Protein AF-A0A4R3GZ87-F1 (afdb_monomer)

pLDDT: mean 73.17, std 16.67, range [43.47, 97.38]

Secondary structure (DSSP, 8-state):
--HHHHHHHHHHHHHHHHHHHHHHHHHHHHHHHH-------------------

Sequence (53 aa):
MNDTEQKASNGMIRYVLTIFVIGVILAVAYLTFFTPGEVETTPRASGVNESGR

Foldseek 3Di:
DDPVVVVVVVVVVVVVVVVVVVVVVVVVVCCVPVCPDPPPPPPPDDDPPPPDD

Mean predicted aligned error: 15.21 Å

Radius of gyration: 26.17 Å; Cα contacts (8 Å, |Δi|>4): 3; chains: 1; bounding box: 68×36×52 Å

Solvent-accessible surface area (backbone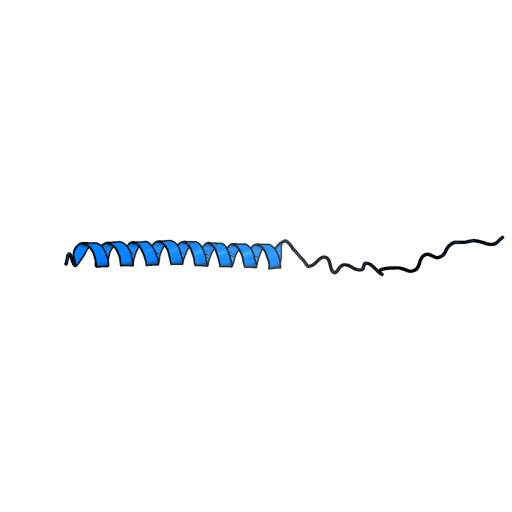 atoms only — not comparable to full-atom values): 3436 Å² total; per-residue (Å²): 13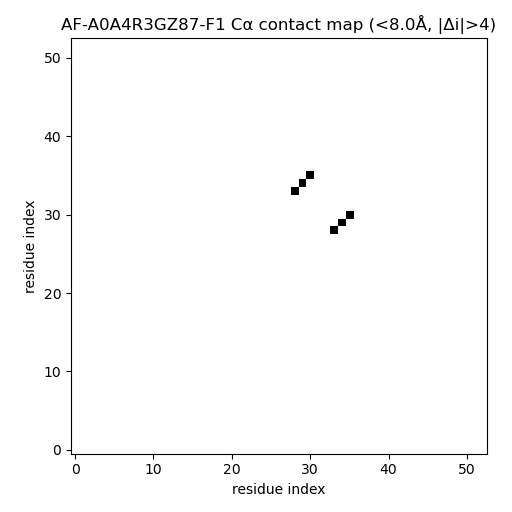4,64,71,65,56,58,56,51,52,54,53,52,52,53,51,52,50,51,53,50,52,53,51,50,53,52,51,51,51,43,45,66,72,74,45,67,75,79,70,76,84,61,83,79,75,77,88,75,77,87,78,85,133

Structure (mmCIF, N/CA/C/O backbone):
data_AF-A0A4R3GZ87-F1
#
_entry.id   AF-A0A4R3GZ87-F1
#
loop_
_atom_site.group_PDB
_atom_site.id
_atom_site.type_symbol
_atom_site.label_atom_id
_atom_site.label_alt_id
_atom_site.label_comp_id
_atom_site.label_asym_id
_atom_site.label_entity_id
_atom_site.label_seq_id
_atom_site.pdbx_PDB_ins_code
_at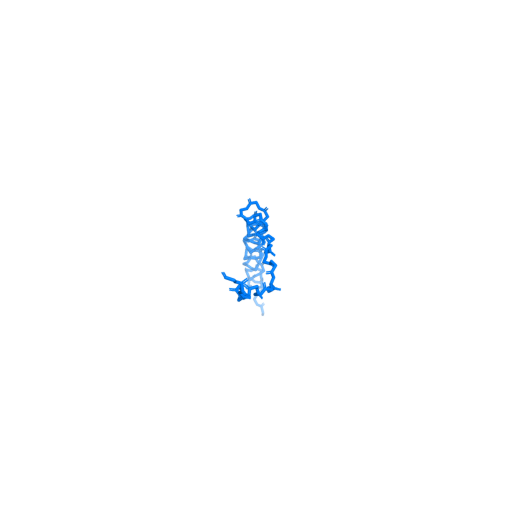om_site.Cartn_x
_atom_site.Cartn_y
_atom_site.Cartn_z
_atom_site.occupancy
_atom_site.B_iso_or_equiv
_atom_site.auth_seq_id
_atom_site.auth_comp_id
_atom_site.auth_asym_id
_atom_site.auth_atom_id
_atom_site.pdbx_PDB_model_num
ATOM 1 N N . MET A 1 1 ? -24.759 -1.549 26.228 1.00 43.47 1 MET A N 1
ATOM 2 C CA . MET A 1 1 ? -23.791 -1.636 25.115 1.00 43.47 1 MET A CA 1
ATOM 3 C C . MET A 1 1 ? -23.581 -0.225 24.610 1.00 43.47 1 MET A C 1
ATOM 5 O O . MET A 1 1 ? -24.561 0.471 24.409 1.00 43.47 1 MET A O 1
ATOM 9 N N . ASN A 1 2 ? -22.334 0.233 24.585 1.00 52.56 2 ASN A N 1
ATOM 10 C CA . ASN A 1 2 ? -21.972 1.637 24.423 1.00 52.56 2 ASN A CA 1
ATOM 11 C C . ASN A 1 2 ? -21.812 1.949 22.927 1.00 52.56 2 ASN A C 1
ATOM 13 O O . ASN A 1 2 ? -20.770 1.664 22.337 1.00 52.56 2 ASN A O 1
ATOM 17 N N . ASP A 1 3 ? -22.849 2.497 22.293 1.00 62.53 3 ASP A N 1
ATOM 18 C CA . ASP A 1 3 ? -22.858 2.836 20.858 1.00 62.53 3 ASP A CA 1
ATOM 19 C C . ASP A 1 3 ? -21.703 3.775 20.452 1.00 62.53 3 ASP A C 1
ATOM 21 O O . ASP A 1 3 ? -21.260 3.799 19.301 1.00 62.53 3 ASP A O 1
ATOM 25 N N . THR A 1 4 ? -21.158 4.506 21.426 1.00 62.19 4 THR A N 1
ATOM 26 C CA . THR A 1 4 ? -19.983 5.371 21.283 1.00 62.19 4 THR A CA 1
ATOM 27 C C . THR A 1 4 ? -18.708 4.581 20.971 1.00 62.19 4 THR A C 1
ATOM 29 O O . THR A 1 4 ? -17.908 5.021 20.146 1.00 62.19 4 THR A O 1
ATOM 32 N N . GLU A 1 5 ? -18.526 3.400 21.572 1.00 60.50 5 GLU A N 1
ATOM 33 C CA . GLU A 1 5 ? -17.334 2.563 21.369 1.00 60.50 5 GLU A CA 1
ATOM 34 C C . GLU A 1 5 ? -17.324 1.948 19.968 1.00 60.50 5 GLU A C 1
ATOM 36 O O . GLU A 1 5 ? -16.317 2.034 19.269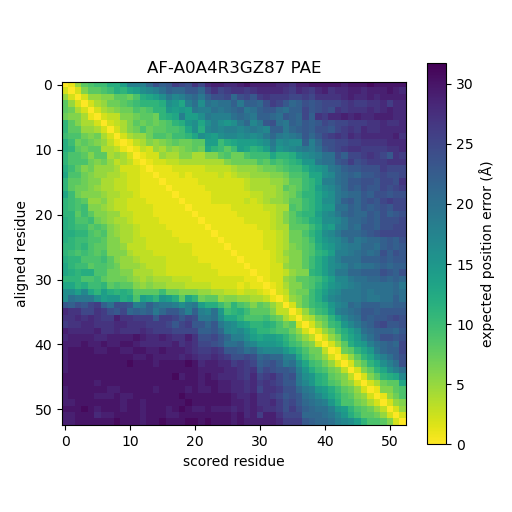 1.00 60.50 5 GLU A O 1
ATOM 41 N N . GLN A 1 6 ? -18.464 1.434 19.493 1.00 61.38 6 GLN A N 1
ATOM 42 C CA . GLN A 1 6 ? -18.562 0.907 18.126 1.00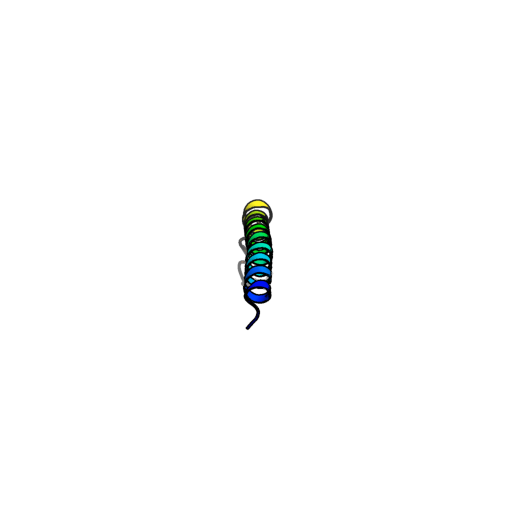 61.38 6 GLN A CA 1
ATOM 43 C C . GLN A 1 6 ? -18.317 1.992 17.072 1.00 61.38 6 GLN A C 1
ATOM 45 O O . GLN A 1 6 ? -17.636 1.745 16.075 1.00 61.38 6 GLN A O 1
ATOM 50 N N . LYS A 1 7 ? -18.825 3.212 17.288 1.00 60.66 7 LYS A N 1
ATOM 51 C CA . LYS A 1 7 ? -18.634 4.328 16.351 1.00 60.66 7 LYS A CA 1
ATOM 52 C C . LYS A 1 7 ? -17.176 4.803 16.305 1.00 60.66 7 LYS A C 1
ATOM 54 O O . LYS A 1 7 ? -16.676 5.110 15.222 1.00 60.66 7 LYS A O 1
ATOM 59 N N . ALA A 1 8 ? -16.486 4.810 17.446 1.00 62.88 8 ALA A N 1
ATOM 60 C CA . ALA A 1 8 ? -15.063 5.136 17.531 1.00 62.88 8 ALA A CA 1
ATOM 61 C C . ALA A 1 8 ? -14.180 4.051 16.884 1.00 62.88 8 ALA A C 1
ATOM 63 O O . ALA A 1 8 ? -13.300 4.371 16.081 1.00 62.88 8 ALA A O 1
ATOM 64 N N . SER A 1 9 ? -14.460 2.770 17.149 1.00 68.38 9 SER A N 1
ATOM 65 C CA . SER A 1 9 ? -13.731 1.648 16.544 1.00 68.38 9 SER A CA 1
ATOM 66 C C . SER A 1 9 ? -13.886 1.610 15.024 1.00 68.38 9 SER A C 1
ATOM 68 O O . SER A 1 9 ? -12.911 1.374 14.312 1.00 68.38 9 SER A O 1
ATOM 70 N N . ASN A 1 10 ? -15.078 1.906 14.501 1.00 70.62 10 ASN A N 1
ATOM 71 C CA . ASN A 1 10 ? -15.322 1.870 13.060 1.00 70.62 10 ASN A CA 1
ATOM 72 C C . ASN A 1 10 ? -14.576 2.996 12.312 1.00 70.62 10 ASN A C 1
ATOM 74 O O . ASN A 1 10 ? -14.047 2.791 11.219 1.00 70.62 10 ASN A O 1
ATOM 78 N N . GLY A 1 11 ? -14.460 4.179 12.929 1.00 76.12 11 GLY A N 1
ATOM 79 C CA . GLY A 1 11 ? -13.630 5.271 12.408 1.00 76.12 11 GLY A CA 1
ATOM 80 C C . GLY A 1 11 ? -12.139 4.917 12.385 1.00 76.12 11 GLY A C 1
ATOM 81 O O . GLY A 1 11 ? -11.458 5.166 11.389 1.00 76.12 11 GLY A O 1
ATOM 82 N N . MET A 1 12 ? -11.651 4.268 13.446 1.00 84.62 12 MET A N 1
ATOM 83 C CA . MET A 1 12 ? -10.256 3.839 13.559 1.00 84.62 12 MET A CA 1
ATOM 84 C C . MET A 1 12 ? -9.890 2.777 12.513 1.00 84.62 12 MET A C 1
ATOM 86 O O . MET A 1 12 ? -8.867 2.902 11.844 1.00 84.62 12 MET A O 1
ATOM 90 N N . ILE A 1 13 ? -10.751 1.775 12.308 1.00 87.81 13 ILE A N 1
ATOM 91 C CA . ILE A 1 13 ? -10.537 0.721 11.303 1.00 87.81 13 ILE A CA 1
ATOM 92 C C . ILE A 1 13 ? -10.460 1.324 9.899 1.00 87.81 13 ILE A C 1
ATOM 94 O O . ILE A 1 13 ? -9.565 0.989 9.123 1.00 87.81 13 ILE A O 1
ATOM 98 N N . ARG A 1 14 ? -11.357 2.261 9.574 1.00 88.31 14 ARG A N 1
ATOM 99 C CA . ARG A 1 14 ? -11.374 2.912 8.260 1.00 88.31 14 ARG A CA 1
ATOM 100 C C . ARG A 1 14 ? -10.102 3.719 8.001 1.00 88.31 14 ARG A C 1
ATOM 102 O O . ARG A 1 14 ? -9.581 3.696 6.887 1.00 88.31 14 ARG A O 1
ATOM 109 N N . TYR A 1 15 ? -9.582 4.393 9.025 1.00 89.50 15 TYR A N 1
ATOM 110 C CA . TYR A 1 15 ? -8.324 5.133 8.941 1.00 89.50 15 TYR A CA 1
ATOM 111 C C . TYR A 1 15 ? -7.127 4.209 8.676 1.00 89.50 15 TYR A C 1
ATOM 113 O O . TYR A 1 15 ? -6.362 4.440 7.740 1.00 89.50 15 TYR A O 1
ATOM 121 N N . VAL A 1 16 ? -7.017 3.113 9.433 1.00 91.94 16 VAL A N 1
ATOM 122 C CA . VAL A 1 16 ? -5.950 2.114 9.257 1.00 91.94 16 VAL A CA 1
ATOM 123 C C . VAL A 1 16 ? -6.009 1.478 7.868 1.00 91.94 16 VAL A C 1
ATOM 125 O O . VAL A 1 16 ? -4.987 1.402 7.189 1.00 91.94 16 VAL A O 1
ATOM 128 N N . LEU A 1 17 ? -7.202 1.088 7.406 1.00 94.62 17 LEU A N 1
ATOM 129 C CA . LEU A 1 17 ? -7.387 0.527 6.064 1.00 94.62 17 LEU A CA 1
ATOM 130 C C . LEU A 1 17 ? -6.979 1.512 4.968 1.00 94.62 17 LEU A C 1
ATOM 132 O O . LEU A 1 17 ? -6.371 1.112 3.981 1.00 94.62 17 LEU A O 1
ATOM 136 N N . THR A 1 18 ? -7.272 2.799 5.147 1.00 95.25 18 THR A N 1
ATOM 137 C CA . THR A 1 18 ? -6.914 3.830 4.164 1.00 95.25 18 THR A CA 1
ATOM 138 C C . THR A 1 18 ? -5.397 3.943 4.020 1.00 95.25 18 THR A C 1
ATOM 140 O O . THR A 1 18 ? -4.883 3.902 2.904 1.00 95.25 18 THR A O 1
ATOM 143 N N . ILE A 1 19 ? -4.665 4.015 5.135 1.00 95.81 19 ILE A N 1
ATOM 144 C CA . ILE A 1 19 ? -3.194 4.073 5.117 1.00 95.81 19 ILE A CA 1
ATOM 145 C C . ILE A 1 19 ? -2.605 2.782 4.545 1.00 95.81 19 ILE A C 1
ATOM 147 O O . ILE A 1 19 ? -1.664 2.837 3.754 1.00 95.81 19 ILE A O 1
ATOM 151 N N . PHE A 1 20 ? -3.174 1.629 4.900 1.00 96.44 20 PHE A N 1
ATOM 152 C CA . PHE A 1 20 ? -2.741 0.338 4.374 1.00 96.44 20 PHE A CA 1
ATOM 153 C C . PHE A 1 20 ? -2.860 0.280 2.846 1.00 96.44 20 PHE A C 1
ATOM 155 O O . PHE A 1 20 ? -1.900 -0.080 2.169 1.00 96.44 20 PHE A O 1
ATOM 162 N N . VAL A 1 21 ? -3.997 0.711 2.291 1.00 97.38 21 VAL A N 1
ATOM 163 C CA . VAL A 1 21 ? -4.211 0.770 0.837 1.00 97.38 21 VAL A CA 1
ATOM 164 C C . VAL A 1 21 ? -3.199 1.700 0.165 1.00 97.38 21 VAL A C 1
ATOM 166 O O . VAL A 1 21 ? -2.618 1.326 -0.851 1.00 97.38 21 VAL A O 1
ATOM 169 N N . ILE A 1 22 ? -2.932 2.876 0.742 1.00 97.19 22 ILE A N 1
ATOM 170 C CA . ILE A 1 22 ? -1.915 3.802 0.217 1.00 97.19 22 ILE A CA 1
ATOM 171 C C . ILE A 1 22 ? -0.530 3.139 0.212 1.00 97.19 22 ILE A C 1
ATOM 173 O O . ILE A 1 22 ? 0.177 3.209 -0.791 1.00 97.19 22 ILE A O 1
ATOM 177 N N . GLY A 1 23 ? -0.160 2.449 1.293 1.00 97.06 23 GLY A N 1
ATOM 178 C CA . GLY A 1 23 ? 1.106 1.720 1.385 1.00 97.06 23 GLY A CA 1
ATOM 179 C C . GLY A 1 23 ? 1.247 0.637 0.312 1.00 97.06 23 GLY A C 1
ATOM 180 O O . GLY A 1 23 ? 2.291 0.544 -0.328 1.00 97.06 23 GLY A O 1
ATOM 181 N N . VAL A 1 24 ? 0.183 -0.130 0.055 1.00 96.88 24 VAL A N 1
ATOM 182 C CA . VAL A 1 24 ? 0.165 -1.148 -1.009 1.00 96.88 24 VAL A CA 1
ATOM 183 C C . VAL A 1 24 ? 0.341 -0.511 -2.388 1.00 96.88 24 VAL A C 1
ATOM 185 O O . VAL A 1 24 ? 1.135 -1.006 -3.182 1.00 96.88 24 VAL A O 1
ATOM 188 N N . ILE A 1 25 ? -0.343 0.602 -2.672 1.00 96.31 25 ILE A N 1
ATOM 189 C CA . ILE A 1 25 ? -0.202 1.316 -3.951 1.00 96.31 25 ILE A CA 1
ATOM 190 C C . ILE A 1 25 ? 1.246 1.774 -4.155 1.00 96.31 25 ILE A C 1
ATOM 192 O O . ILE A 1 25 ? 1.802 1.575 -5.233 1.00 96.31 25 ILE A O 1
ATOM 196 N N . LEU A 1 26 ? 1.874 2.339 -3.120 1.00 94.88 26 LEU A N 1
ATOM 197 C CA . LEU A 1 26 ? 3.273 2.761 -3.184 1.00 94.88 26 LEU A CA 1
ATOM 198 C C . LEU A 1 26 ? 4.225 1.578 -3.376 1.00 94.88 26 LEU A C 1
ATOM 200 O O . LEU A 1 26 ? 5.159 1.684 -4.163 1.00 94.88 26 LEU A O 1
ATOM 204 N N . ALA A 1 27 ? 3.981 0.450 -2.705 1.00 91.88 27 ALA A N 1
ATOM 205 C CA . ALA A 1 27 ? 4.788 -0.756 -2.864 1.00 91.88 27 ALA A CA 1
ATOM 206 C C . ALA A 1 27 ? 4.693 -1.318 -4.290 1.00 91.88 27 ALA A C 1
ATOM 208 O O . ALA A 1 27 ? 5.716 -1.619 -4.899 1.00 91.88 27 ALA A O 1
ATOM 209 N N . VAL A 1 28 ? 3.482 -1.408 -4.851 1.00 92.12 28 VAL A N 1
ATOM 210 C CA . VAL A 1 28 ? 3.276 -1.856 -6.236 1.00 92.12 28 VAL A CA 1
ATOM 211 C C . VAL A 1 28 ? 3.943 -0.894 -7.213 1.00 92.12 28 VAL A C 1
ATOM 213 O O . VAL A 1 28 ? 4.675 -1.347 -8.085 1.00 92.12 28 VAL A O 1
ATOM 216 N N . ALA A 1 29 ? 3.755 0.417 -7.038 1.00 90.81 29 ALA A N 1
ATOM 217 C CA . ALA A 1 29 ? 4.410 1.422 -7.869 1.00 90.81 29 ALA A CA 1
ATOM 218 C C . ALA A 1 29 ? 5.941 1.307 -7.789 1.00 90.81 29 ALA A C 1
ATOM 220 O O . ALA A 1 29 ? 6.623 1.338 -8.810 1.00 90.81 29 ALA A O 1
ATOM 221 N N . TYR A 1 30 ? 6.495 1.124 -6.590 1.00 87.38 30 TYR A N 1
ATOM 222 C CA . TYR A 1 30 ? 7.928 0.921 -6.411 1.00 87.38 30 TYR A CA 1
ATOM 223 C C . TYR A 1 30 ? 8.413 -0.319 -7.167 1.00 87.38 30 TYR A C 1
ATOM 225 O O . TYR A 1 30 ? 9.345 -0.219 -7.954 1.00 87.38 30 TYR A O 1
ATOM 233 N N . LEU A 1 31 ? 7.745 -1.463 -7.015 1.00 86.62 31 LEU A N 1
ATOM 234 C CA . LEU A 1 31 ? 8.125 -2.681 -7.733 1.00 86.62 31 LEU A CA 1
ATOM 235 C C . LEU A 1 31 ? 8.015 -2.509 -9.254 1.00 86.62 31 LEU A C 1
ATOM 237 O O . LEU A 1 31 ? 8.909 -2.929 -9.977 1.00 86.62 31 LEU A O 1
ATOM 241 N N . THR A 1 32 ? 6.971 -1.849 -9.761 1.00 84.44 32 THR A N 1
ATOM 242 C CA . THR A 1 32 ? 6.783 -1.689 -11.211 1.00 84.44 32 THR A CA 1
ATOM 243 C C . THR A 1 32 ? 7.733 -0.676 -11.846 1.00 84.44 32 THR A C 1
ATOM 245 O O . THR A 1 32 ? 8.106 -0.848 -13.002 1.00 84.44 32 THR A O 1
ATOM 248 N N . PHE A 1 33 ? 8.100 0.393 -11.131 1.00 79.19 33 PHE A N 1
ATOM 249 C CA . PHE A 1 33 ? 8.942 1.468 -11.672 1.00 79.19 33 PHE A CA 1
ATOM 250 C C . PHE A 1 33 ? 10.428 1.328 -11.311 1.00 79.19 33 PHE A C 1
ATOM 252 O O . PHE A 1 33 ? 11.274 1.741 -12.099 1.00 79.19 33 PHE A O 1
ATOM 259 N N . PHE A 1 34 ? 10.757 0.761 -10.147 1.00 69.38 34 PHE A N 1
ATOM 260 C CA . PHE A 1 34 ? 12.134 0.633 -9.645 1.00 69.38 34 PHE A CA 1
ATOM 261 C C . PHE A 1 34 ? 12.683 -0.793 -9.685 1.00 69.38 34 PHE A C 1
ATOM 263 O O . PHE A 1 34 ? 13.895 -0.965 -9.580 1.00 69.38 34 PHE A O 1
ATOM 270 N N . THR A 1 35 ? 11.842 -1.808 -9.881 1.00 66.62 35 THR A N 1
ATOM 271 C CA . THR A 1 35 ? 12.285 -3.177 -10.172 1.00 66.62 35 THR A CA 1
ATOM 272 C C . THR A 1 35 ? 11.864 -3.534 -11.599 1.00 66.62 35 THR A C 1
ATOM 274 O O . THR A 1 35 ? 10.969 -4.361 -11.783 1.00 66.62 35 THR A O 1
ATOM 277 N N . PRO A 1 36 ? 12.455 -2.904 -12.644 1.00 58.31 36 PRO A N 1
ATOM 278 C CA . PRO A 1 36 ? 12.309 -3.438 -13.990 1.00 58.31 36 PRO A CA 1
ATOM 279 C C . PRO A 1 36 ? 12.862 -4.851 -13.899 1.00 58.31 36 PRO A C 1
ATOM 281 O O . PRO A 1 36 ? 14.026 -5.005 -13.542 1.00 58.31 36 PRO A O 1
ATOM 284 N N . GLY A 1 37 ? 11.995 -5.853 -14.064 1.00 63.31 37 GLY A N 1
ATOM 285 C CA . GLY A 1 37 ? 12.344 -7.236 -13.781 1.00 63.31 37 GLY A CA 1
ATOM 286 C C . GLY A 1 37 ? 13.71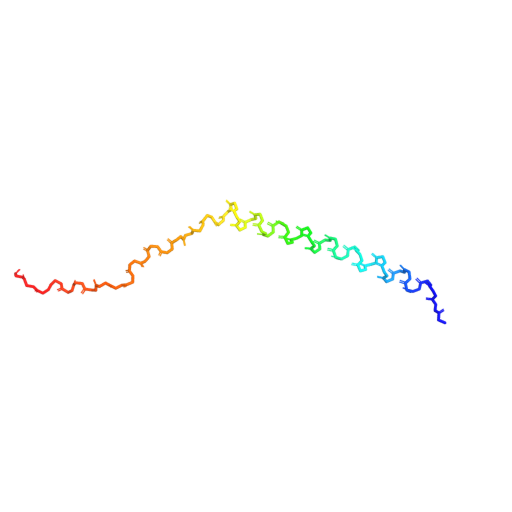6 -7.534 -14.363 1.00 63.31 37 GLY A C 1
ATOM 287 O O . GLY A 1 37 ? 13.880 -7.488 -15.584 1.00 63.31 37 GLY A O 1
ATOM 288 N N . GLU A 1 38 ? 14.697 -7.796 -13.495 1.00 62.41 38 GLU A N 1
ATOM 289 C CA . GLU A 1 38 ? 15.839 -8.594 -13.895 1.00 62.41 38 GLU A CA 1
ATOM 290 C C . GLU A 1 38 ? 15.218 -9.921 -14.308 1.00 62.41 38 GLU A C 1
ATOM 292 O O . GLU A 1 38 ? 14.934 -10.800 -13.497 1.00 62.41 38 GLU A O 1
ATOM 297 N N . VAL A 1 39 ? 14.876 -10.012 -15.591 1.00 62.84 39 VAL A N 1
ATOM 298 C CA . VAL A 1 39 ? 14.711 -11.283 -16.254 1.00 62.84 39 VAL A CA 1
ATOM 299 C C . VAL A 1 39 ? 16.048 -11.951 -16.024 1.00 62.84 39 VAL A C 1
ATOM 301 O O . VAL A 1 39 ? 17.054 -11.525 -16.585 1.00 62.84 39 VAL A O 1
ATOM 304 N N . GLU A 1 40 ? 16.086 -12.916 -15.108 1.00 58.03 40 GLU A N 1
ATOM 305 C CA . GLU A 1 40 ? 17.220 -13.806 -14.961 1.00 58.03 40 GLU A CA 1
ATOM 306 C C . GLU A 1 40 ? 17.425 -14.468 -16.327 1.00 58.03 40 GLU A C 1
ATOM 308 O O . GLU A 1 40 ? 16.942 -15.564 -16.602 1.00 58.03 40 GLU A O 1
ATOM 313 N N . THR A 1 41 ? 18.180 -13.823 -17.213 1.00 59.28 41 THR A N 1
ATOM 314 C CA . THR A 1 41 ? 18.886 -14.494 -18.290 1.00 59.28 41 THR A CA 1
ATOM 315 C C . THR A 1 41 ? 20.063 -15.185 -17.625 1.00 59.28 41 THR A C 1
ATOM 317 O O . THR A 1 41 ? 21.221 -14.867 -17.868 1.00 59.28 41 THR A O 1
ATOM 320 N N . THR A 1 42 ? 19.761 -16.109 -16.722 1.00 55.66 42 THR A N 1
ATOM 321 C CA . THR A 1 42 ? 20.667 -17.189 -16.406 1.00 55.66 42 THR A CA 1
ATOM 322 C C . THR A 1 42 ? 20.326 -18.266 -17.427 1.00 55.66 42 THR A C 1
ATOM 324 O O . THR A 1 42 ? 19.327 -18.967 -17.246 1.00 55.66 42 THR A O 1
ATOM 327 N N . PRO A 1 43 ? 21.110 -18.465 -18.506 1.00 52.91 43 PRO A N 1
ATOM 328 C CA . PRO A 1 43 ? 21.185 -19.793 -19.078 1.00 52.91 43 PRO A CA 1
ATOM 329 C C . PRO A 1 43 ? 21.772 -20.673 -17.975 1.00 52.91 43 PRO A C 1
ATOM 331 O O . PRO A 1 43 ? 22.979 -20.701 -17.728 1.00 52.91 43 PRO A O 1
ATOM 334 N N . ARG A 1 44 ? 20.889 -21.332 -17.226 1.00 57.84 44 ARG A N 1
ATOM 335 C CA . ARG A 1 44 ? 21.281 -22.292 -16.206 1.00 57.84 44 ARG A CA 1
ATOM 336 C C . ARG A 1 44 ? 21.875 -23.482 -16.944 1.00 57.84 44 ARG A C 1
ATOM 338 O O . ARG A 1 44 ? 21.147 -24.273 -17.525 1.00 57.84 44 ARG A O 1
ATOM 345 N N . ALA A 1 45 ? 23.198 -23.565 -16.857 1.00 57.72 45 ALA A N 1
ATOM 346 C CA . ALA A 1 45 ? 24.052 -24.675 -17.249 1.00 57.72 45 ALA A CA 1
ATOM 347 C C . ALA A 1 45 ? 24.132 -24.982 -18.755 1.00 57.72 4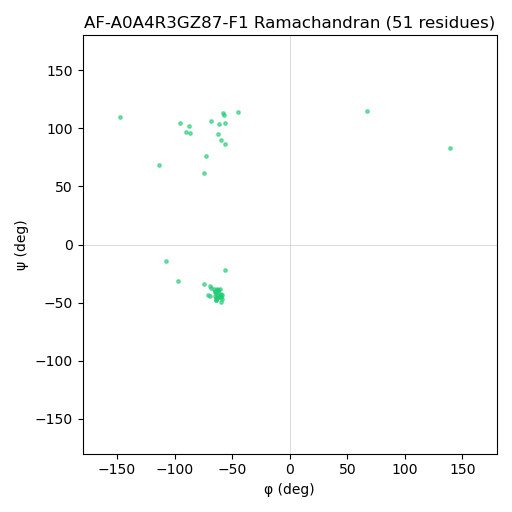5 ALA A C 1
ATOM 349 O O . ALA A 1 45 ? 23.246 -25.579 -19.349 1.00 57.72 45 ALA A O 1
ATOM 350 N N . SER A 1 46 ? 25.325 -24.790 -19.309 1.00 49.75 46 SER A N 1
ATOM 351 C CA . SER A 1 46 ? 26.083 -25.981 -19.683 1.00 49.75 46 SER A CA 1
ATOM 352 C C . SER A 1 46 ? 27.565 -25.681 -19.520 1.00 49.75 46 SER A C 1
ATOM 354 O O . SER A 1 46 ? 28.126 -24.868 -20.250 1.00 49.75 46 SER A O 1
ATOM 356 N N . GLY A 1 47 ? 28.191 -26.297 -18.517 1.00 57.16 47 GLY A N 1
ATOM 357 C CA . GLY A 1 47 ? 29.641 -26.309 -18.418 1.00 57.16 47 GLY A CA 1
ATOM 358 C C . GLY A 1 47 ? 30.217 -26.916 -19.692 1.00 57.16 47 GLY A C 1
ATOM 359 O O . GLY A 1 47 ? 30.050 -28.106 -19.944 1.00 57.16 47 GLY A O 1
ATOM 360 N N . VAL A 1 48 ? 30.889 -26.100 -20.495 1.00 54.69 48 VAL A N 1
ATOM 361 C CA . VAL A 1 48 ? 31.894 -26.591 -21.430 1.00 54.69 48 VAL A CA 1
ATOM 362 C C . VAL A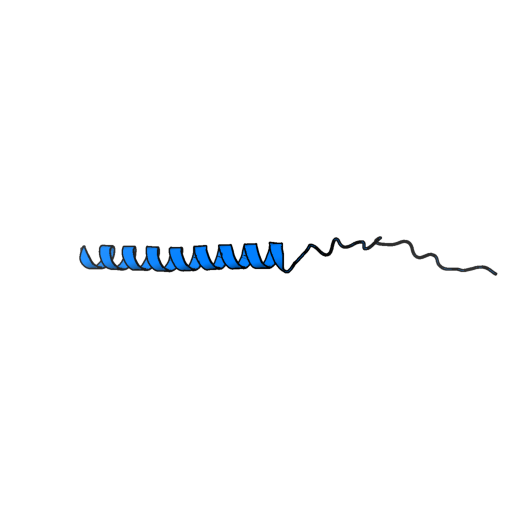 1 48 ? 33.185 -26.639 -20.627 1.00 54.69 48 VAL A C 1
ATOM 364 O O . VAL A 1 48 ? 33.858 -25.639 -20.402 1.00 54.69 48 VAL A O 1
ATOM 367 N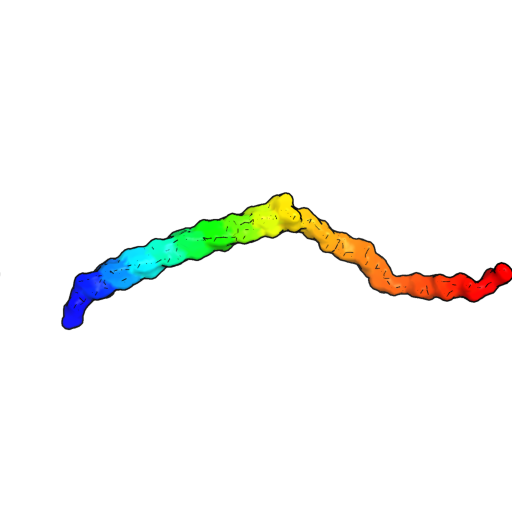 N . ASN A 1 49 ? 33.474 -27.827 -20.096 1.00 61.28 49 ASN A N 1
ATOM 368 C CA . ASN A 1 49 ? 34.845 -28.194 -19.790 1.00 61.28 49 ASN A CA 1
ATOM 369 C C . ASN A 1 49 ? 35.590 -28.174 -21.124 1.00 61.28 49 ASN A C 1
ATOM 371 O O . ASN A 1 49 ? 35.427 -29.083 -21.938 1.00 61.28 49 ASN A O 1
ATOM 375 N N . GLU A 1 50 ? 36.383 -27.134 -21.351 1.00 59.84 50 GLU A N 1
ATOM 376 C CA . GLU A 1 50 ? 37.353 -27.094 -22.438 1.00 59.84 50 GLU A CA 1
ATOM 377 C C . GLU A 1 50 ? 38.517 -28.023 -22.073 1.00 59.84 50 GLU A C 1
ATOM 379 O O . GLU A 1 50 ? 39.576 -27.624 -21.600 1.00 59.84 50 GLU A O 1
ATOM 384 N N . SER A 1 51 ? 38.260 -29.322 -22.216 1.00 59.22 51 SER A N 1
ATOM 385 C CA . SER A 1 51 ? 39.281 -30.352 -22.306 1.00 59.22 51 SER A CA 1
ATOM 386 C C . SER A 1 51 ? 39.527 -30.611 -23.789 1.00 59.22 51 SER A C 1
ATOM 388 O O . SER A 1 51 ? 38.708 -31.249 -24.450 1.00 59.22 51 SER A O 1
ATOM 390 N N . GLY A 1 52 ? 40.652 -30.111 -24.309 1.00 64.56 52 GLY A N 1
ATOM 391 C CA . GLY A 1 52 ? 41.249 -30.648 -25.533 1.00 64.56 52 GLY A CA 1
ATOM 392 C C . GLY A 1 52 ? 41.803 -29.634 -26.532 1.00 64.56 52 GLY A C 1
ATOM 393 O O . GLY A 1 52 ? 41.164 -29.397 -27.553 1.00 64.56 52 GLY A O 1
ATOM 394 N N . ARG A 1 53 ? 43.039 -29.164 -26.324 1.00 49.28 53 ARG A N 1
ATOM 395 C CA . ARG A 1 53 ? 44.218 -29.472 -27.165 1.00 49.28 53 ARG A CA 1
ATOM 396 C C . ARG A 1 53 ? 45.448 -28.686 -26.733 1.00 49.28 53 ARG A C 1
ATOM 398 O O . ARG A 1 53 ? 45.310 -27.477 -26.471 1.00 49.28 53 ARG A O 1
#